Protein AF-A0AAV9BW69-F1 (afdb_monomer)

Structure (mmCIF, N/CA/C/O backbone):
data_AF-A0AAV9BW69-F1
#
_entry.id   AF-A0AAV9BW69-F1
#
loop_
_atom_site.group_PDB
_atom_site.id
_atom_site.type_symbol
_atom_site.label_atom_id
_atom_site.label_alt_id
_atom_site.label_comp_id
_atom_site.label_asym_id
_atom_site.label_entity_id
_atom_site.label_seq_id
_atom_site.pdbx_PDB_ins_code
_atom_site.Cartn_x
_atom_site.Cartn_y
_atom_site.Cartn_z
_atom_site.occupancy
_atom_site.B_iso_or_equiv
_atom_site.auth_seq_id
_atom_site.auth_comp_id
_atom_site.auth_asym_id
_atom_site.auth_atom_id
_atom_site.pdbx_PDB_model_num
ATOM 1 N N . MET A 1 1 ? -20.013 34.210 17.981 1.00 43.78 1 MET A N 1
ATOM 2 C CA . MET A 1 1 ? -20.385 32.889 17.427 1.00 43.78 1 MET A CA 1
ATOM 3 C C . MET A 1 1 ? -19.157 32.301 16.741 1.00 43.78 1 MET A C 1
ATOM 5 O O . MET A 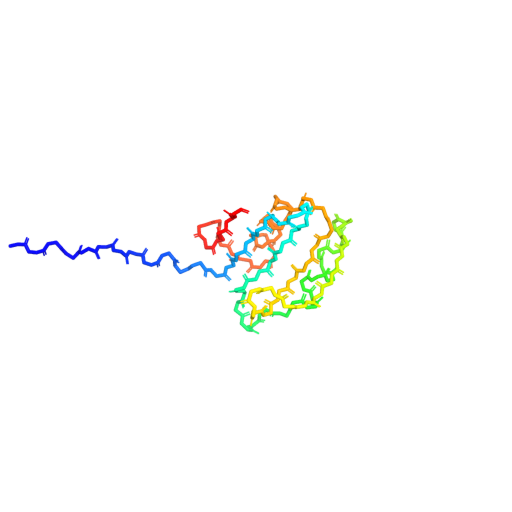1 1 ? -18.941 32.551 15.563 1.00 43.78 1 MET A O 1
ATOM 9 N N . GLY A 1 2 ? -18.285 31.631 17.497 1.00 42.91 2 GLY A N 1
ATOM 10 C CA . GLY A 1 2 ? -17.110 30.969 16.927 1.00 42.91 2 GLY A CA 1
ATOM 11 C C . GLY A 1 2 ? -17.542 29.638 16.332 1.00 42.91 2 GLY A C 1
ATOM 12 O O . GLY A 1 2 ? -18.007 28.775 17.069 1.00 42.91 2 GLY A O 1
ATOM 13 N N . ARG A 1 3 ? -17.456 29.484 15.008 1.00 52.00 3 ARG A N 1
ATOM 14 C CA . ARG A 1 3 ? -17.591 28.163 14.387 1.00 52.00 3 ARG A CA 1
ATOM 15 C C . ARG A 1 3 ? -16.375 27.351 14.835 1.00 52.00 3 ARG A C 1
ATOM 17 O O . ARG A 1 3 ? -15.264 27.854 14.658 1.00 52.00 3 ARG A O 1
ATOM 24 N N . PRO A 1 4 ? -16.535 26.144 15.396 1.00 48.56 4 PRO A N 1
ATOM 25 C CA . PRO A 1 4 ? -15.424 25.216 15.462 1.00 48.56 4 PRO A CA 1
ATOM 26 C C . PRO A 1 4 ? -14.969 25.005 14.021 1.00 48.56 4 PRO A C 1
ATOM 28 O O . PRO A 1 4 ? -15.762 24.643 13.152 1.00 48.56 4 PRO A O 1
ATOM 31 N N . THR A 1 5 ? -13.716 25.332 13.735 1.00 49.34 5 THR A N 1
ATOM 32 C CA . THR A 1 5 ? -13.056 24.857 12.530 1.00 49.34 5 THR A CA 1
ATOM 33 C C . THR A 1 5 ? -13.047 23.341 12.633 1.00 49.34 5 THR A C 1
ATOM 35 O O . THR A 1 5 ? -12.217 22.777 13.344 1.00 49.34 5 THR A O 1
ATOM 38 N N . ASP A 1 6 ? -13.997 22.700 11.954 1.00 43.25 6 ASP A N 1
ATOM 39 C CA . ASP A 1 6 ? -13.966 21.291 11.570 1.00 43.25 6 ASP A CA 1
ATOM 40 C C . ASP A 1 6 ? -12.785 21.093 10.609 1.00 43.25 6 ASP A C 1
ATOM 42 O O . ASP A 1 6 ? -12.909 20.747 9.435 1.00 43.25 6 ASP A O 1
ATOM 46 N N . THR A 1 7 ? -11.578 21.331 11.115 1.00 47.56 7 THR A N 1
ATOM 47 C CA . THR A 1 7 ? -10.380 20.681 10.625 1.00 47.56 7 THR A CA 1
ATOM 48 C C . THR A 1 7 ? -10.527 19.245 11.102 1.00 47.56 7 THR A C 1
ATOM 50 O O . THR A 1 7 ? -9.883 18.824 12.060 1.00 47.56 7 THR A O 1
ATOM 53 N N . MET A 1 8 ? -11.449 18.503 10.477 1.00 43.34 8 MET A N 1
ATOM 54 C CA . MET A 1 8 ? -11.408 17.054 10.476 1.00 43.34 8 MET A CA 1
ATOM 55 C C . MET A 1 8 ? -10.027 16.731 9.928 1.00 43.34 8 MET A C 1
ATOM 57 O O . MET A 1 8 ? -9.813 16.739 8.714 1.00 43.34 8 MET A O 1
ATOM 61 N N . ALA A 1 9 ? -9.061 16.541 10.827 1.00 47.12 9 ALA A N 1
ATOM 62 C CA . ALA A 1 9 ? -7.838 15.845 10.517 1.00 47.12 9 ALA A CA 1
ATOM 63 C C . ALA A 1 9 ? -8.330 14.548 9.893 1.00 47.12 9 ALA A C 1
ATOM 65 O O . ALA A 1 9 ? -8.894 13.703 10.586 1.00 47.12 9 ALA A O 1
ATOM 66 N N . LYS A 1 10 ? -8.277 14.458 8.562 1.00 51.22 10 LYS A N 1
ATOM 67 C CA . LYS A 1 10 ? -8.577 13.220 7.869 1.00 51.22 10 LYS A CA 1
ATOM 68 C C . LYS A 1 10 ? -7.568 12.245 8.446 1.00 51.22 10 LYS A C 1
ATOM 70 O O . LYS A 1 10 ? -6.376 12.360 8.175 1.00 51.22 10 LYS A O 1
ATOM 75 N N . VAL A 1 11 ? -8.030 11.396 9.360 1.00 54.97 11 VAL A N 1
ATOM 76 C CA . VAL A 1 11 ? -7.206 10.374 9.991 1.00 54.97 11 VAL A CA 1
ATOM 77 C C . VAL A 1 11 ? -6.990 9.335 8.906 1.00 54.97 11 VAL A C 1
ATOM 79 O O . VAL A 1 11 ? -7.730 8.360 8.794 1.00 54.97 11 VAL A O 1
ATOM 82 N N . TYR A 1 12 ? -6.050 9.622 8.014 1.00 60.91 12 TYR A N 1
ATOM 83 C CA . TYR A 1 12 ? -5.636 8.681 7.000 1.00 60.91 12 TYR A CA 1
ATOM 84 C C . TYR A 1 12 ? -4.885 7.563 7.716 1.00 60.91 12 TYR A C 1
ATOM 86 O O . TYR A 1 12 ? -3.973 7.809 8.504 1.00 60.91 12 TYR A O 1
ATOM 94 N N . LYS A 1 13 ? -5.333 6.330 7.495 1.00 78.94 13 LYS A N 1
ATOM 95 C CA . LYS A 1 13 ? -4.741 5.113 8.062 1.00 78.94 13 LYS A CA 1
ATOM 96 C C . LYS A 1 13 ? -3.705 4.495 7.132 1.00 78.94 13 LYS A C 1
ATOM 98 O O . LYS A 1 13 ? -3.014 3.571 7.540 1.00 78.94 13 LYS A O 1
ATOM 103 N N . ALA A 1 14 ? -3.649 4.949 5.884 1.00 88.75 14 ALA A N 1
ATOM 104 C CA . ALA A 1 14 ? -2.688 4.511 4.890 1.00 88.75 14 ALA A CA 1
ATOM 105 C C . ALA A 1 14 ? -2.366 5.672 3.950 1.00 88.75 14 ALA A C 1
ATOM 107 O O . ALA A 1 14 ? -3.262 6.407 3.534 1.00 88.75 14 ALA A O 1
ATOM 108 N N . HIS A 1 15 ? -1.099 5.795 3.589 1.00 91.94 15 HIS A N 1
ATOM 109 C CA . HIS A 1 15 ? -0.613 6.685 2.550 1.00 91.94 15 HIS A CA 1
ATOM 110 C C . HIS A 1 15 ? -0.040 5.828 1.428 1.00 91.94 15 HIS A C 1
ATOM 112 O O . HIS A 1 15 ? 0.744 4.914 1.687 1.00 91.94 15 HIS A O 1
ATOM 118 N N . VAL A 1 16 ? -0.452 6.112 0.200 1.00 93.62 16 VAL A N 1
ATOM 119 C CA . VAL A 1 16 ? 0.038 5.482 -1.022 1.00 93.62 16 VAL A CA 1
ATOM 120 C C . VAL A 1 16 ? 0.589 6.595 -1.901 1.00 93.62 16 VAL A C 1
ATOM 122 O O . VAL A 1 16 ? -0.159 7.477 -2.306 1.00 93.62 16 VAL A O 1
ATOM 125 N N . GLU A 1 17 ? 1.883 6.587 -2.175 1.00 93.69 17 GLU A N 1
ATOM 126 C CA . GLU A 1 17 ? 2.543 7.644 -2.943 1.00 93.69 17 GLU A CA 1
ATOM 127 C C . GLU A 1 17 ? 3.306 7.051 -4.124 1.00 93.69 17 GLU A C 1
ATOM 129 O O . GLU A 1 17 ? 3.951 6.012 -3.977 1.00 93.69 17 GLU A O 1
ATOM 134 N N . LEU A 1 18 ? 3.237 7.694 -5.288 1.00 93.44 18 LEU A N 1
ATOM 135 C CA . LEU A 1 18 ? 4.083 7.352 -6.430 1.00 93.44 18 LEU A CA 1
ATOM 136 C C . LEU A 1 18 ? 5.315 8.263 -6.452 1.00 93.44 18 LEU A C 1
ATOM 138 O O . LEU A 1 18 ? 5.214 9.446 -6.770 1.00 93.44 18 LEU A O 1
ATOM 142 N N . GLU A 1 19 ? 6.492 7.706 -6.182 1.00 92.19 19 GLU A N 1
ATOM 143 C CA . GLU A 1 19 ? 7.753 8.450 -6.182 1.00 92.19 19 GLU A CA 1
ATOM 144 C C . GLU A 1 19 ? 8.771 7.753 -7.092 1.00 92.19 19 GLU A C 1
ATOM 146 O O . GLU A 1 19 ? 9.019 6.556 -6.977 1.00 92.19 19 GLU A O 1
ATOM 151 N N . ASN A 1 20 ? 9.368 8.502 -8.024 1.00 88.69 20 ASN A N 1
ATOM 152 C CA . ASN A 1 20 ? 10.383 7.997 -8.962 1.00 88.69 20 ASN A CA 1
ATOM 153 C C . ASN A 1 20 ? 9.954 6.757 -9.775 1.00 88.69 20 ASN A C 1
ATOM 155 O O . ASN A 1 20 ? 10.790 5.953 -10.177 1.00 88.69 20 ASN A O 1
ATOM 159 N N . GLY A 1 21 ? 8.652 6.618 -10.043 1.00 90.06 21 GLY A N 1
ATOM 160 C CA . GLY A 1 21 ? 8.089 5.488 -10.785 1.00 90.06 21 GLY A CA 1
ATOM 161 C C . GLY A 1 21 ? 7.762 4.267 -9.927 1.00 90.06 21 GLY A C 1
ATOM 162 O O . GLY A 1 21 ? 7.149 3.344 -10.452 1.00 90.06 21 GLY A O 1
ATOM 163 N N . ASP A 1 22 ? 8.084 4.290 -8.634 1.00 94.06 22 ASP A N 1
ATOM 164 C CA . ASP A 1 22 ? 7.794 3.230 -7.672 1.00 94.06 22 ASP A CA 1
ATOM 165 C C . ASP A 1 22 ? 6.686 3.657 -6.704 1.00 94.06 22 ASP A C 1
ATOM 167 O O . ASP A 1 22 ? 6.549 4.829 -6.347 1.00 94.06 22 ASP A O 1
ATOM 171 N N . THR A 1 23 ? 5.876 2.700 -6.263 1.00 94.62 23 THR A N 1
ATOM 172 C CA . THR A 1 23 ? 4.754 2.957 -5.353 1.00 94.62 23 THR A CA 1
ATOM 173 C C . THR A 1 23 ? 5.152 2.660 -3.916 1.00 94.62 23 THR A C 1
ATOM 175 O O . THR A 1 23 ? 5.589 1.558 -3.596 1.00 94.62 23 THR A O 1
ATOM 178 N N . PHE A 1 24 ? 4.947 3.617 -3.022 1.00 94.44 24 PHE A N 1
ATOM 179 C CA . PHE A 1 24 ? 5.240 3.502 -1.601 1.00 94.44 24 PHE A CA 1
ATOM 180 C C . PHE A 1 24 ? 3.952 3.454 -0.794 1.00 94.44 24 PHE A C 1
ATOM 182 O O . PHE A 1 24 ? 3.076 4.293 -0.962 1.00 94.44 24 PHE A O 1
ATOM 189 N N . VAL A 1 25 ? 3.853 2.495 0.122 1.00 93.12 25 VAL A N 1
ATOM 190 C CA . VAL A 1 25 ? 2.715 2.331 1.031 1.00 93.12 25 VAL A CA 1
ATOM 191 C C . VAL A 1 25 ? 3.208 2.466 2.459 1.00 93.12 25 VAL A C 1
ATOM 193 O O . VAL A 1 25 ? 4.020 1.657 2.905 1.00 93.12 25 VAL A O 1
ATOM 196 N N . TYR A 1 26 ? 2.741 3.471 3.189 1.00 92.50 26 TYR A N 1
ATOM 197 C CA . TYR A 1 26 ? 3.215 3.766 4.540 1.00 92.50 26 TYR A CA 1
ATOM 198 C C . TYR A 1 26 ? 2.116 4.350 5.431 1.00 92.50 26 TYR A C 1
ATOM 200 O O . TYR A 1 26 ? 0.994 4.592 4.997 1.00 92.50 26 TYR A O 1
ATOM 208 N N . GLY A 1 27 ? 2.419 4.524 6.720 1.00 88.75 27 GLY A N 1
ATOM 209 C CA . GLY A 1 27 ? 1.458 5.032 7.708 1.00 88.75 27 GLY A CA 1
ATOM 210 C C . GLY A 1 27 ? 0.374 4.030 8.117 1.00 88.75 27 GLY A C 1
ATOM 211 O O . GLY A 1 27 ? -0.548 4.403 8.835 1.00 88.75 27 GLY A O 1
ATOM 212 N N . LEU A 1 28 ? 0.510 2.766 7.697 1.00 87.56 28 LEU A N 1
ATOM 213 C CA . LEU A 1 28 ? -0.337 1.666 8.146 1.00 87.56 28 LEU A CA 1
ATOM 214 C C . LEU A 1 28 ? -0.200 1.462 9.661 1.00 87.56 28 LEU A C 1
ATOM 216 O O . LEU A 1 28 ? 0.900 1.498 10.215 1.00 87.56 28 LEU A O 1
ATOM 220 N N . ASP A 1 29 ? -1.333 1.219 10.322 1.00 83.94 29 ASP A N 1
ATOM 221 C CA . ASP A 1 29 ? -1.374 0.897 11.750 1.00 83.94 29 ASP A CA 1
ATOM 222 C C . ASP A 1 29 ? -0.503 -0.332 12.071 1.00 83.94 29 ASP A C 1
ATOM 224 O O . ASP A 1 29 ? -0.438 -1.279 11.286 1.00 83.94 29 ASP A O 1
ATOM 228 N N . LYS A 1 30 ? 0.133 -0.353 13.249 1.00 80.25 30 LYS A N 1
ATOM 229 C CA . LYS A 1 30 ? 1.044 -1.432 13.677 1.00 80.25 30 LYS A CA 1
ATOM 230 C C . LYS A 1 30 ? 0.392 -2.816 13.730 1.00 80.25 30 LYS A C 1
ATOM 232 O O . LYS A 1 30 ? 1.108 -3.814 13.735 1.00 80.25 30 LYS A O 1
ATOM 237 N N . LYS A 1 31 ? -0.942 -2.901 13.771 1.00 84.50 31 LYS A N 1
ATOM 238 C CA . LYS A 1 31 ? -1.671 -4.173 13.645 1.00 84.50 31 LYS A CA 1
ATOM 239 C C . LYS A 1 31 ? -1.474 -4.841 12.279 1.00 84.50 31 LYS A C 1
ATOM 241 O O . LYS A 1 31 ? -1.668 -6.048 12.157 1.00 84.50 31 LYS A O 1
ATOM 246 N N . PHE A 1 32 ? -1.118 -4.069 11.253 1.00 85.69 32 PHE A N 1
ATOM 247 C CA . PHE A 1 32 ? -0.845 -4.575 9.918 1.00 85.69 32 PHE A 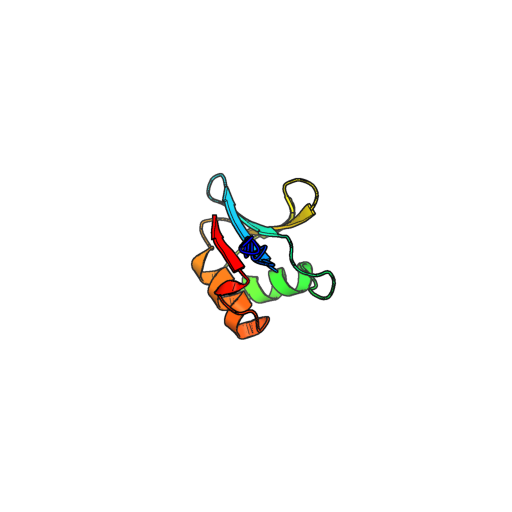CA 1
ATOM 248 C C . PHE A 1 32 ? 0.613 -5.008 9.796 1.00 85.69 32 PHE A C 1
ATOM 250 O O . PHE A 1 32 ? 1.543 -4.246 10.053 1.00 85.69 32 PHE A O 1
ATOM 257 N N . ASN A 1 33 ? 0.816 -6.245 9.352 1.00 89.25 33 ASN A N 1
ATOM 258 C CA . ASN A 1 33 ? 2.146 -6.756 9.067 1.00 89.25 33 ASN A CA 1
ATOM 259 C C . ASN A 1 33 ? 2.522 -6.430 7.615 1.00 89.25 33 ASN A C 1
ATOM 261 O O . ASN A 1 33 ? 1.965 -7.011 6.683 1.00 89.25 33 ASN A O 1
ATOM 265 N N . LEU A 1 34 ? 3.488 -5.527 7.430 1.00 89.94 34 LEU A N 1
ATOM 266 C CA . LEU A 1 34 ? 3.934 -5.080 6.106 1.00 89.94 34 LEU A CA 1
ATOM 267 C C . LEU A 1 34 ? 4.498 -6.215 5.241 1.00 89.94 34 LEU A C 1
ATOM 269 O O . LEU A 1 34 ? 4.273 -6.227 4.035 1.00 89.94 34 LEU A O 1
ATOM 273 N N . HIS A 1 35 ? 5.189 -7.190 5.840 1.00 91.00 35 HIS A N 1
ATOM 274 C CA . HIS A 1 35 ? 5.701 -8.347 5.100 1.00 91.00 35 HIS A CA 1
ATOM 275 C C . HIS A 1 35 ? 4.566 -9.233 4.595 1.00 91.00 35 HIS A C 1
ATOM 277 O O . HIS A 1 35 ? 4.630 -9.718 3.468 1.00 91.00 35 HIS A O 1
ATOM 283 N N . LYS A 1 36 ? 3.516 -9.403 5.406 1.00 90.44 36 LYS A N 1
ATOM 284 C CA . LYS A 1 36 ? 2.323 -10.147 4.998 1.00 90.44 36 LYS A CA 1
ATOM 285 C C . LYS A 1 36 ? 1.591 -9.427 3.865 1.00 90.44 36 LYS A C 1
ATOM 287 O O . LYS A 1 36 ? 1.305 -10.049 2.854 1.00 90.44 36 LYS A O 1
ATOM 292 N N . ILE A 1 37 ? 1.395 -8.113 3.988 1.00 89.69 37 ILE A N 1
ATOM 293 C CA . ILE A 1 37 ? 0.789 -7.300 2.923 1.00 89.69 37 ILE A CA 1
ATOM 294 C C . ILE A 1 37 ? 1.605 -7.398 1.634 1.00 89.69 37 ILE A C 1
ATOM 296 O O . ILE A 1 37 ? 1.032 -7.623 0.578 1.00 89.69 37 ILE A O 1
ATOM 300 N N . LEU A 1 38 ? 2.935 -7.285 1.698 1.00 90.94 38 LEU A N 1
ATOM 301 C CA . LEU A 1 38 ? 3.787 -7.451 0.519 1.00 90.94 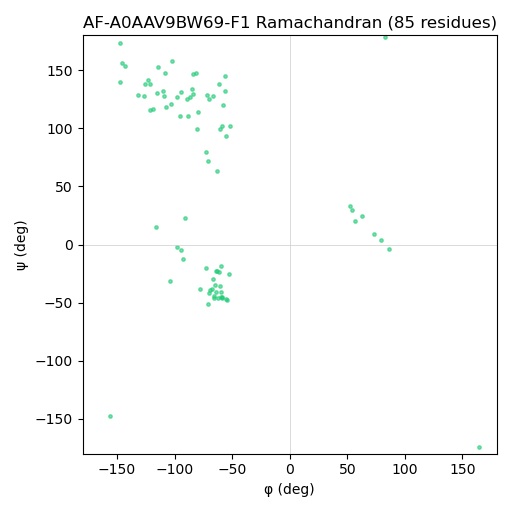38 LEU A CA 1
ATOM 302 C C . LEU A 1 38 ? 3.631 -8.847 -0.105 1.00 90.94 38 LEU A C 1
ATOM 304 O O . LEU A 1 38 ? 3.592 -8.968 -1.326 1.00 90.94 38 LEU A O 1
ATOM 308 N N . GLN A 1 39 ? 3.541 -9.899 0.712 1.00 90.75 39 GLN A N 1
ATOM 309 C CA . GLN A 1 39 ? 3.313 -11.260 0.229 1.00 90.75 39 GLN A CA 1
ATOM 310 C C . GLN A 1 39 ? 1.948 -11.404 -0.456 1.00 90.75 39 GLN A C 1
ATOM 312 O O . GLN A 1 39 ? 1.872 -12.029 -1.511 1.00 90.75 39 GLN A O 1
ATOM 317 N N . ASP A 1 40 ? 0.900 -10.791 0.095 1.00 90.38 40 ASP A N 1
ATOM 318 C CA . ASP A 1 40 ? -0.439 -10.806 -0.495 1.00 90.38 40 ASP A CA 1
ATOM 319 C C . ASP A 1 40 ? -0.494 -9.982 -1.799 1.00 90.38 40 ASP A C 1
ATOM 321 O O . ASP A 1 40 ? -1.079 -10.388 -2.802 1.00 90.38 40 ASP A O 1
ATOM 325 N N . VAL A 1 41 ? 0.199 -8.847 -1.840 1.00 87.31 41 VAL A N 1
ATOM 326 C CA . VAL A 1 41 ? 0.304 -7.983 -3.023 1.00 87.31 41 VAL A CA 1
ATOM 327 C C . VAL A 1 41 ? 1.083 -8.656 -4.162 1.00 87.31 41 VAL A C 1
ATOM 329 O O . VAL A 1 41 ? 0.778 -8.427 -5.333 1.00 87.31 41 VAL A O 1
ATOM 332 N N . ARG A 1 42 ? 2.035 -9.550 -3.858 1.00 87.44 42 ARG A N 1
ATOM 333 C CA . ARG A 1 42 ? 2.755 -10.338 -4.877 1.00 87.44 42 ARG A CA 1
ATOM 334 C C . ARG A 1 42 ? 1.841 -11.242 -5.706 1.00 87.44 42 ARG A C 1
ATOM 336 O O . ARG A 1 42 ? 2.187 -11.534 -6.850 1.00 87.44 42 ARG A O 1
ATOM 343 N N . TYR A 1 43 ? 0.666 -11.629 -5.199 1.00 84.56 43 TYR A N 1
ATOM 344 C CA . TYR A 1 43 ? -0.328 -12.357 -6.003 1.00 84.56 43 TYR A CA 1
ATOM 345 C C . TYR A 1 43 ? -0.853 -11.532 -7.187 1.00 84.56 43 TYR A C 1
ATOM 347 O O . TYR A 1 43 ? -1.266 -12.108 -8.188 1.00 84.56 43 TYR A O 1
ATOM 355 N N . TYR A 1 44 ? -0.771 -10.201 -7.119 1.00 81.19 44 TYR A N 1
ATOM 356 C CA . TYR A 1 44 ? -1.160 -9.285 -8.195 1.00 81.19 44 TYR A CA 1
ATOM 357 C C . TYR A 1 44 ? 0.003 -8.956 -9.145 1.00 81.19 44 TYR A C 1
ATOM 359 O O . TYR A 1 44 ? 0.009 -7.901 -9.776 1.00 81.19 44 TYR A O 1
ATOM 367 N N . SER A 1 45 ? 1.026 -9.817 -9.211 1.00 82.69 45 SER A N 1
ATOM 368 C CA . SER A 1 45 ? 2.245 -9.609 -10.015 1.00 82.69 45 SER A CA 1
ATOM 369 C C . SER A 1 45 ? 3.004 -8.314 -9.688 1.00 82.69 45 SER A C 1
ATOM 371 O O . SER A 1 45 ? 3.820 -7.847 -10.479 1.00 82.69 45 SER A O 1
ATOM 373 N N . CYS A 1 46 ? 2.764 -7.744 -8.508 1.00 85.00 46 CYS A N 1
ATOM 374 C CA . CYS A 1 46 ? 3.520 -6.617 -7.988 1.00 85.00 46 CYS A CA 1
ATOM 375 C C . CYS A 1 46 ? 4.791 -7.142 -7.316 1.00 85.00 46 CYS A C 1
ATOM 377 O O . CYS A 1 46 ? 4.728 -8.031 -6.464 1.00 85.00 46 CYS A O 1
ATOM 379 N N . ASN A 1 47 ? 5.945 -6.584 -7.668 1.00 89.00 47 ASN A N 1
ATOM 380 C CA . ASN A 1 47 ? 7.196 -6.875 -6.978 1.00 89.00 47 ASN A CA 1
ATOM 381 C C . ASN A 1 47 ? 7.564 -5.728 -6.035 1.00 89.00 47 ASN A C 1
ATOM 383 O O . ASN A 1 47 ? 7.071 -4.615 -6.193 1.00 89.00 47 ASN A O 1
ATOM 387 N N . GLY A 1 48 ? 8.389 -6.010 -5.029 1.00 91.81 48 GLY A N 1
ATOM 388 C CA . GLY A 1 48 ? 8.797 -4.995 -4.069 1.00 91.81 48 GLY A CA 1
ATOM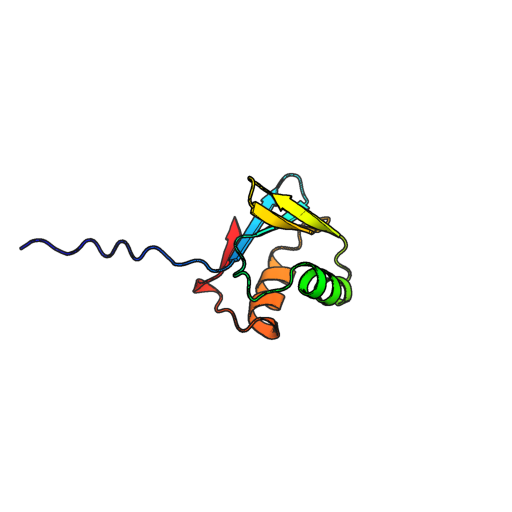 389 C C . GLY A 1 48 ? 9.421 -5.542 -2.792 1.00 91.81 48 GLY A C 1
ATOM 390 O O . GLY A 1 48 ? 9.639 -6.755 -2.634 1.00 91.81 48 GLY A O 1
ATOM 391 N N . ASN A 1 49 ? 9.679 -4.628 -1.860 1.00 94.44 49 ASN A N 1
ATOM 392 C CA . ASN A 1 49 ? 10.324 -4.879 -0.579 1.00 94.44 49 ASN A CA 1
ATOM 393 C C . ASN A 1 49 ? 9.729 -4.030 0.556 1.00 94.44 49 ASN A C 1
ATOM 395 O O . ASN A 1 49 ? 9.215 -2.932 0.354 1.00 94.44 49 ASN A O 1
ATOM 399 N N . VAL A 1 50 ? 9.832 -4.543 1.783 1.00 93.88 50 VAL A N 1
ATOM 400 C CA . VAL A 1 50 ? 9.553 -3.759 2.992 1.00 93.88 50 VAL A CA 1
ATOM 401 C C . VAL A 1 50 ? 10.818 -2.994 3.361 1.00 93.88 50 VAL A C 1
ATOM 403 O O . VAL A 1 50 ? 11.911 -3.560 3.371 1.00 93.88 50 VAL A O 1
ATOM 406 N N . GLY A 1 51 ? 10.671 -1.714 3.667 1.00 91.62 51 GLY A N 1
ATOM 407 C CA . GLY A 1 51 ? 11.758 -0.840 4.075 1.00 91.62 51 GLY A CA 1
ATOM 408 C C . GLY A 1 51 ? 11.235 0.330 4.892 1.00 91.62 51 GL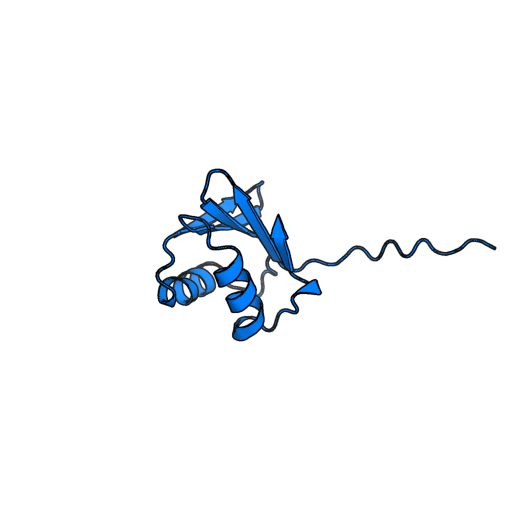Y A C 1
ATOM 409 O O . GLY A 1 51 ? 10.248 0.213 5.622 1.00 91.62 51 GLY A O 1
ATOM 410 N N . SER A 1 52 ? 11.899 1.470 4.760 1.00 90.50 52 SER A N 1
ATOM 411 C CA . SER A 1 52 ? 11.440 2.734 5.316 1.00 90.50 52 SER A CA 1
ATOM 412 C C . SER A 1 52 ? 11.306 3.777 4.214 1.00 90.50 52 SER A C 1
ATOM 414 O O . SER A 1 52 ? 12.113 3.838 3.290 1.00 90.50 52 SER A O 1
ATOM 416 N N . HIS A 1 53 ? 10.274 4.604 4.313 1.00 90.94 53 HIS A N 1
ATOM 417 C CA . HIS A 1 53 ? 10.056 5.754 3.446 1.00 90.94 53 HIS A CA 1
ATOM 418 C C . HIS A 1 53 ? 9.737 6.950 4.343 1.00 90.94 53 HIS A C 1
ATO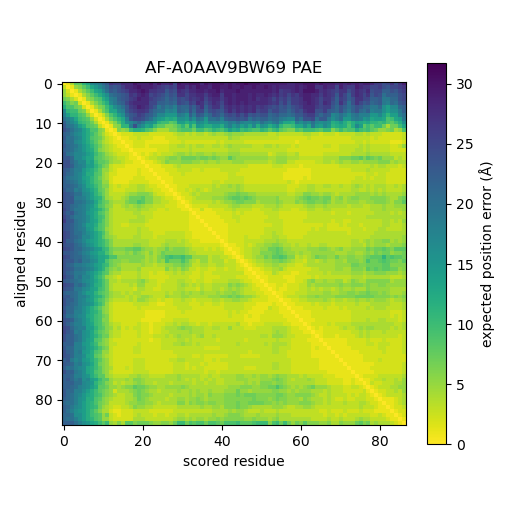M 420 O O . HIS A 1 53 ? 8.930 6.831 5.262 1.00 90.94 53 HIS A O 1
ATOM 426 N N . LYS A 1 54 ? 10.433 8.079 4.155 1.00 87.69 54 LYS A N 1
ATOM 427 C CA . LYS A 1 54 ? 10.299 9.288 5.002 1.00 87.69 54 LYS A CA 1
ATOM 428 C C . LYS A 1 54 ? 10.443 9.018 6.514 1.00 87.69 54 LYS A C 1
ATOM 430 O O . LYS A 1 54 ? 9.805 9.661 7.341 1.00 87.69 54 LYS A O 1
ATOM 435 N N . GLY A 1 55 ? 11.286 8.049 6.883 1.00 86.69 55 GLY A N 1
ATOM 436 C CA . GLY A 1 55 ? 11.555 7.691 8.281 1.00 86.69 55 GLY A CA 1
ATOM 437 C C . GLY A 1 55 ? 10.496 6.807 8.949 1.00 86.69 55 GLY A C 1
ATOM 438 O O . GLY A 1 55 ? 10.642 6.494 10.129 1.00 86.69 55 GLY A O 1
ATOM 439 N N . VAL A 1 56 ? 9.467 6.360 8.221 1.00 89.88 56 VAL A N 1
ATOM 440 C CA . VAL A 1 56 ? 8.461 5.410 8.721 1.00 89.88 56 VAL A CA 1
ATOM 441 C C . VAL A 1 56 ? 8.526 4.078 7.970 1.00 89.88 56 VAL A C 1
ATOM 443 O O . VAL A 1 56 ? 8.953 4.053 6.815 1.00 89.88 56 VAL A O 1
ATOM 446 N N . PRO A 1 57 ? 8.116 2.958 8.593 1.00 91.50 57 PRO A N 1
ATOM 447 C CA . PRO A 1 57 ? 8.005 1.673 7.911 1.00 91.50 57 PRO A CA 1
ATOM 448 C C . PRO A 1 57 ? 7.086 1.762 6.690 1.00 91.50 57 PRO A C 1
ATOM 450 O O . PRO A 1 57 ? 5.975 2.294 6.779 1.00 91.50 57 PRO A O 1
ATOM 453 N N . ALA A 1 58 ? 7.555 1.237 5.562 1.00 93.88 58 ALA A N 1
ATOM 454 C CA . ALA A 1 58 ? 6.878 1.342 4.281 1.00 93.88 58 ALA A CA 1
ATOM 455 C C . ALA A 1 58 ? 7.075 0.088 3.427 1.00 93.88 58 ALA A C 1
ATOM 457 O O . ALA A 1 58 ? 8.061 -0.635 3.568 1.00 93.88 58 ALA A O 1
ATOM 458 N N . ILE A 1 59 ? 6.149 -0.145 2.506 1.00 94.25 59 ILE A N 1
ATOM 459 C CA . ILE A 1 59 ? 6.288 -1.124 1.429 1.00 94.25 59 ILE A CA 1
ATOM 460 C C . ILE A 1 59 ? 6.605 -0.340 0.167 1.00 94.25 59 ILE A C 1
ATOM 462 O O . ILE A 1 59 ? 5.819 0.514 -0.230 1.00 94.25 59 ILE A O 1
ATOM 466 N N . LYS A 1 60 ? 7.745 -0.625 -0.451 1.00 94.88 60 LYS A N 1
ATOM 467 C CA . LYS A 1 60 ? 8.078 -0.142 -1.785 1.00 94.88 60 LYS A CA 1
ATOM 468 C C . LYS A 1 60 ? 7.671 -1.213 -2.790 1.00 94.88 60 LYS A C 1
ATOM 470 O O . LYS A 1 60 ? 8.019 -2.379 -2.612 1.00 94.88 60 LYS A O 1
ATOM 475 N N . LEU A 1 61 ? 6.962 -0.815 -3.834 1.00 94.75 61 LEU A N 1
ATOM 476 C CA . LEU A 1 61 ? 6.556 -1.657 -4.948 1.00 94.75 61 LEU A CA 1
ATOM 477 C C . LEU A 1 61 ? 7.108 -1.085 -6.243 1.00 94.75 61 LEU A C 1
ATOM 479 O O . LEU A 1 61 ? 7.060 0.125 -6.457 1.00 94.75 61 LEU A O 1
ATOM 483 N N . ASP A 1 62 ? 7.603 -1.969 -7.097 1.00 93.25 62 ASP A N 1
ATOM 484 C CA . ASP A 1 62 ? 8.173 -1.595 -8.381 1.00 93.25 62 ASP A CA 1
ATOM 485 C C . ASP A 1 62 ? 7.047 -1.162 -9.337 1.00 93.25 62 ASP A C 1
ATOM 487 O O . ASP A 1 62 ? 6.061 -1.886 -9.545 1.00 93.25 62 ASP A O 1
ATOM 491 N N . GLY A 1 63 ? 7.196 0.016 -9.943 1.00 92.19 63 GLY A N 1
ATOM 492 C CA . GLY A 1 63 ? 6.215 0.556 -10.885 1.00 92.19 63 GLY A CA 1
ATOM 493 C C . GLY A 1 63 ? 5.021 1.276 -10.238 1.00 92.19 63 GLY A C 1
ATOM 494 O O . GLY A 1 63 ? 4.861 1.358 -9.017 1.00 92.19 63 GLY A O 1
ATOM 495 N N . ASN A 1 64 ? 4.131 1.791 -11.094 1.00 93.19 64 ASN A N 1
ATOM 496 C CA . ASN A 1 64 ? 2.889 2.433 -10.666 1.00 93.19 64 ASN A CA 1
ATOM 497 C C . ASN A 1 64 ? 1.807 1.390 -10.346 1.00 93.19 64 ASN A C 1
ATOM 499 O O . ASN A 1 64 ? 1.128 0.885 -11.239 1.00 93.19 64 ASN A O 1
ATOM 503 N N . GLN A 1 65 ? 1.641 1.106 -9.056 1.00 92.50 65 GLN A N 1
ATOM 504 C CA . GLN A 1 65 ? 0.698 0.141 -8.491 1.00 92.50 65 GLN A CA 1
ATOM 505 C C . GLN A 1 65 ? -0.355 0.809 -7.598 1.00 92.50 65 GLN A C 1
ATOM 507 O O . GLN A 1 65 ? -1.049 0.129 -6.840 1.00 92.50 65 GLN A O 1
ATOM 512 N N . VAL A 1 66 ? -0.500 2.138 -7.672 1.00 92.06 66 VAL A N 1
ATOM 513 C CA . VAL A 1 66 ? -1.370 2.912 -6.769 1.00 92.06 66 VAL A CA 1
ATOM 514 C C . VAL A 1 66 ? -2.803 2.375 -6.783 1.00 92.06 66 VAL A C 1
ATOM 516 O O . VAL A 1 66 ? -3.374 2.117 -5.726 1.00 92.06 66 VAL A O 1
ATOM 519 N N . GLN A 1 67 ? -3.379 2.137 -7.966 1.00 91.06 67 GLN A N 1
ATOM 520 C CA . GLN A 1 67 ? -4.754 1.633 -8.077 1.00 91.06 67 GLN A CA 1
ATOM 521 C C . GLN A 1 67 ? -4.909 0.219 -7.505 1.00 91.06 67 GLN A C 1
ATOM 523 O O . GLN A 1 67 ? -5.854 -0.037 -6.759 1.00 91.06 67 GLN A O 1
ATOM 528 N N . THR A 1 68 ? -3.971 -0.680 -7.817 1.00 91.12 68 THR A N 1
ATOM 529 C CA . THR A 1 68 ? -3.954 -2.062 -7.320 1.00 91.12 68 THR A CA 1
ATOM 530 C C . THR A 1 68 ? -3.915 -2.089 -5.796 1.00 91.12 68 THR A C 1
ATOM 532 O O . THR A 1 68 ? -4.695 -2.798 -5.163 1.00 91.12 68 THR A O 1
ATOM 535 N N . ILE A 1 69 ? -3.060 -1.260 -5.195 1.00 91.31 69 ILE A N 1
ATOM 536 C CA . ILE A 1 69 ? -2.899 -1.188 -3.743 1.00 91.31 69 ILE A CA 1
ATOM 537 C C . ILE A 1 69 ? -4.098 -0.570 -3.055 1.00 91.31 69 ILE A C 1
ATOM 539 O O . ILE A 1 69 ? -4.523 -1.074 -2.018 1.00 91.31 69 ILE A O 1
ATOM 543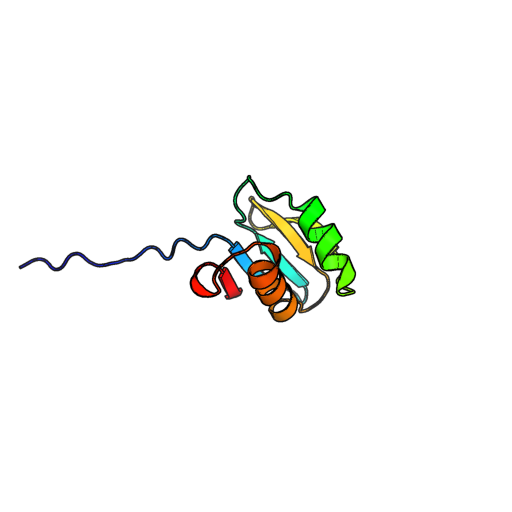 N N . VAL A 1 70 ? -4.668 0.494 -3.614 1.00 92.00 70 VAL A N 1
ATOM 544 C CA . VAL A 1 70 ? -5.877 1.095 -3.048 1.00 92.00 70 VAL A CA 1
ATOM 545 C C . VAL A 1 70 ? -7.005 0.065 -3.015 1.00 92.00 70 VAL A C 1
ATOM 547 O O . VAL A 1 70 ? -7.649 -0.080 -1.979 1.00 92.00 70 VAL A O 1
ATOM 550 N N . SER A 1 71 ? -7.213 -0.688 -4.098 1.00 91.38 71 SER A N 1
ATOM 551 C CA . SER A 1 71 ? -8.205 -1.770 -4.126 1.00 91.38 71 SER A CA 1
ATOM 552 C C . SER A 1 71 ? -7.866 -2.865 -3.114 1.00 91.38 71 SER A C 1
ATOM 554 O O . SER A 1 71 ? -8.711 -3.221 -2.301 1.00 91.38 71 SER A O 1
ATOM 556 N N . PHE A 1 72 ? -6.608 -3.313 -3.055 1.00 91.12 72 PHE A N 1
ATOM 557 C CA . PHE A 1 72 ? -6.168 -4.312 -2.079 1.00 91.12 72 PHE A CA 1
ATOM 558 C C . PHE A 1 72 ? -6.459 -3.893 -0.630 1.00 91.12 72 PHE A C 1
ATOM 560 O O . PHE A 1 72 ? -6.994 -4.684 0.147 1.00 91.12 72 PHE A O 1
ATOM 567 N N . LEU A 1 73 ? -6.135 -2.654 -0.256 1.00 89.69 73 LEU A N 1
ATOM 568 C CA . LEU A 1 73 ? -6.370 -2.138 1.094 1.00 89.69 73 LEU A CA 1
ATOM 569 C C . LEU A 1 73 ? -7.866 -2.057 1.422 1.00 89.69 73 LEU A C 1
ATOM 571 O O . 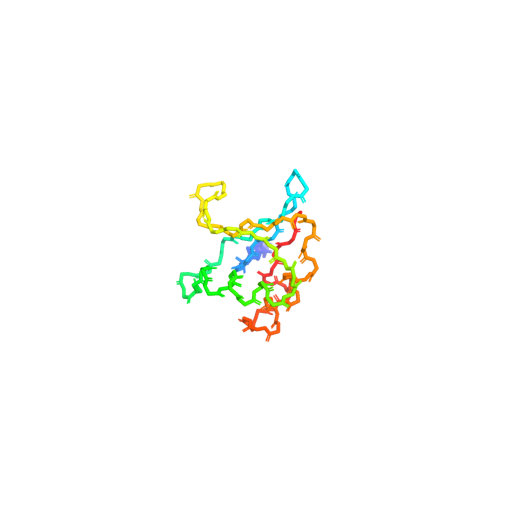LEU A 1 73 ? -8.264 -2.303 2.563 1.00 89.69 73 LEU A O 1
ATOM 575 N N . VAL A 1 74 ? -8.700 -1.744 0.432 1.00 90.19 74 VAL A N 1
ATOM 576 C CA . VAL A 1 74 ? -10.153 -1.711 0.612 1.00 90.19 74 VAL A CA 1
ATOM 577 C C . VAL A 1 74 ? -10.717 -3.119 0.779 1.00 90.19 74 VAL A C 1
ATOM 579 O O . VAL A 1 74 ? -11.403 -3.387 1.765 1.00 90.19 74 VAL A O 1
ATOM 582 N N . ASP A 1 75 ? -10.376 -4.028 -0.130 1.00 89.31 75 ASP A N 1
ATOM 583 C CA . ASP A 1 75 ? -10.981 -5.360 -0.206 1.00 89.31 75 ASP A CA 1
ATOM 584 C C . ASP A 1 75 ? -10.425 -6.332 0.848 1.00 89.31 75 ASP A C 1
ATOM 586 O O . ASP A 1 75 ? -11.175 -7.116 1.426 1.00 89.31 75 ASP A O 1
ATOM 590 N N . ASN A 1 76 ? -9.120 -6.276 1.140 1.00 87.19 76 ASN A N 1
ATOM 591 C CA . ASN A 1 76 ? -8.443 -7.250 2.011 1.00 87.19 76 ASN A CA 1
ATOM 592 C C . ASN A 1 76 ? -8.140 -6.704 3.409 1.00 87.19 76 ASN A C 1
ATOM 594 O O . ASN A 1 76 ? -8.120 -7.461 4.379 1.00 87.19 76 ASN A O 1
ATOM 598 N N . CYS A 1 77 ? -7.894 -5.397 3.537 1.00 83.50 77 CYS A N 1
ATOM 599 C CA . CYS A 1 77 ? -7.591 -4.772 4.831 1.00 83.50 77 CYS A CA 1
ATOM 600 C C . CYS A 1 77 ? -8.815 -4.103 5.479 1.00 83.50 77 CYS A C 1
ATOM 602 O O . CYS A 1 77 ? -8.700 -3.583 6.593 1.00 83.50 77 CYS A O 1
ATOM 604 N N . GLY A 1 78 ? -9.976 -4.122 4.808 1.00 84.69 78 GLY A N 1
ATOM 605 C CA . GLY A 1 78 ? -11.226 -3.537 5.298 1.00 84.69 78 GLY A CA 1
ATOM 606 C C . GLY A 1 78 ? -11.153 -2.021 5.488 1.00 84.69 78 GLY A C 1
ATOM 607 O O . GLY A 1 78 ? -11.868 -1.473 6.328 1.00 84.69 78 GLY A O 1
ATOM 608 N N . MET A 1 79 ? -10.251 -1.345 4.771 1.00 86.31 79 MET A N 1
ATOM 609 C CA . MET A 1 79 ? -10.127 0.110 4.820 1.00 86.31 79 MET A CA 1
ATOM 610 C C . MET A 1 79 ? -11.161 0.770 3.913 1.00 86.31 79 MET A C 1
ATOM 612 O O . MET A 1 79 ? -11.499 0.275 2.843 1.00 86.31 79 MET A O 1
ATOM 616 N N . SER A 1 80 ? -11.645 1.945 4.291 1.00 86.38 80 SER A N 1
ATOM 617 C CA . SER A 1 80 ? -12.452 2.760 3.383 1.00 86.38 80 SER A CA 1
ATOM 618 C C . SER A 1 80 ? -11.550 3.597 2.479 1.00 86.38 80 SER A C 1
ATOM 620 O O . SER A 1 80 ? -10.546 4.137 2.934 1.00 86.38 80 SER A O 1
ATOM 622 N N . LYS A 1 81 ? -11.959 3.852 1.226 1.00 83.38 81 LYS A N 1
ATOM 623 C CA . LYS A 1 81 ? -11.234 4.773 0.315 1.00 83.38 81 LYS A CA 1
ATOM 624 C C . LYS A 1 81 ? -10.980 6.165 0.913 1.00 83.38 81 LYS A C 1
ATOM 626 O O . LYS A 1 81 ? -10.043 6.838 0.519 1.00 83.38 81 LYS A O 1
ATOM 631 N N . ARG A 1 82 ? -11.813 6.605 1.864 1.00 84.06 82 ARG A N 1
ATOM 632 C CA . ARG A 1 82 ? -11.660 7.888 2.577 1.00 84.06 82 ARG A CA 1
ATOM 633 C C . ARG A 1 82 ? -10.513 7.892 3.595 1.00 84.06 82 ARG A C 1
ATOM 635 O O . ARG A 1 82 ? -10.073 8.964 3.991 1.00 84.06 82 ARG A O 1
ATOM 642 N N . GLU A 1 83 ? -10.068 6.715 4.024 1.00 85.50 83 GLU A N 1
ATOM 643 C CA . GLU A 1 83 ? -8.988 6.511 4.996 1.00 85.50 83 GLU A CA 1
ATOM 644 C C . GLU A 1 83 ? -7.629 6.294 4.313 1.00 85.50 83 GLU A C 1
ATOM 646 O O . GLU A 1 83 ? -6.616 6.200 5.002 1.00 85.50 83 GLU A O 1
ATOM 651 N N . ILE A 1 84 ? -7.603 6.227 2.978 1.00 89.06 84 ILE A N 1
ATOM 652 C CA . ILE A 1 84 ? -6.397 6.039 2.171 1.00 89.06 84 ILE A CA 1
ATOM 653 C C . ILE A 1 84 ? -6.078 7.370 1.488 1.00 89.06 84 ILE A C 1
ATOM 655 O O . ILE A 1 84 ? -6.878 7.880 0.704 1.00 89.06 84 ILE A O 1
ATOM 659 N N . GLU A 1 85 ? -4.919 7.947 1.791 1.00 90.12 85 GLU A N 1
ATOM 660 C CA . GLU A 1 85 ? -4.400 9.104 1.065 1.00 90.12 85 GLU A CA 1
ATOM 661 C C . GLU A 1 85 ? -3.556 8.618 -0.113 1.00 90.12 85 GLU A C 1
ATOM 663 O O . GLU A 1 85 ? -2.616 7.854 0.081 1.00 90.12 85 GLU A O 1
ATOM 668 N N . THR A 1 86 ? -3.874 9.068 -1.325 1.00 88.81 86 THR A N 1
ATOM 669 C CA . THR A 1 86 ? -3.070 8.805 -2.525 1.00 88.81 86 THR A CA 1
ATOM 670 C C . THR A 1 86 ? -2.386 10.091 -2.982 1.00 88.81 86 THR A C 1
ATOM 672 O O . THR A 1 86 ? -3.090 11.093 -3.152 1.00 88.81 86 THR A O 1
ATOM 675 N N . LYS A 1 87 ? -1.066 10.074 -3.184 1.00 80.44 87 LYS A N 1
ATOM 676 C CA . LYS A 1 87 ? -0.267 11.214 -3.662 1.00 80.44 87 LYS A CA 1
ATOM 677 C C . LYS A 1 87 ? 0.531 10.882 -4.916 1.00 80.44 87 LYS A C 1
ATOM 679 O O . LYS A 1 87 ? 1.028 9.739 -5.023 1.00 80.44 87 LYS A O 1
#

Radius of gyration: 14.22 Å; Cα contacts (8 Å, |Δi|>4): 131; chains: 1; bounding box: 32×45×28 Å

pLDDT: mean 83.81, std 14.6, range [42.91, 94.88]

Nearest PDB structures (foldseek):
  1zvp-assembly1_A  TM=6.550E-01  e=9.650E-02  Vibrio cholerae
  1zvp-assembly2_B  TM=6.611E-01  e=1.098E-01  Vibrio cholerae
  7rjf-assembly2_B  TM=5.022E-01  e=4.834E-01  synthetic construct
  1gxu-assembly1_A  TM=6.700E-01  e=4.920E+00  Escherichia coli
  2vs7-assembly2_D  TM=3.616E-01  e=9.822E-01  Desulfurococcus mucosus

InterPro domains:
  IPR036877 SUI1 domain superfamily [SSF55159] (23-84)

Secondary structure (DSSP, 8-state):
------------SEEEEEETTEEEEE---TTS-HHHHHHHHGGGT--EEEEEETTEEEEEESS--HHHHHHHHHHTT---GGGEEE-

Sequence (87 aa):
MGRPTDTMAKVYKAHVELENGDTFVYGLDKKFNLHKILQDVRYYSCNGNVGSHKGVPAIKLDGNQVQTIVSFLVDNCGMSKREIETK

Organism: Acorus gramineus (NCBI:txid55184)

Foldseek 3Di:
DDDPPPPVVLQQQWEWEQDPQKIKIFNHDPVDDLVVLQVVLVVVVWDWDWDDDPRTTITITHGPCRVVVLVCCVPPVVDDNSNYHYD

Mean predicted aligned error: 7.09 Å

Solvent-accessible surface area (backbone atoms only — not comparable to full-atom values): 5154 Å² total; per-residue (Å²): 138,84,74,79,79,82,72,69,71,75,72,51,46,32,36,38,35,68,54,99,58,26,21,35,40,29,65,58,54,86,90,58,55,64,68,57,52,52,58,60,46,38,76,73,76,44,49,71,49,73,51,68,54,100,91,39,65,20,38,42,28,65,38,87,43,61,69,62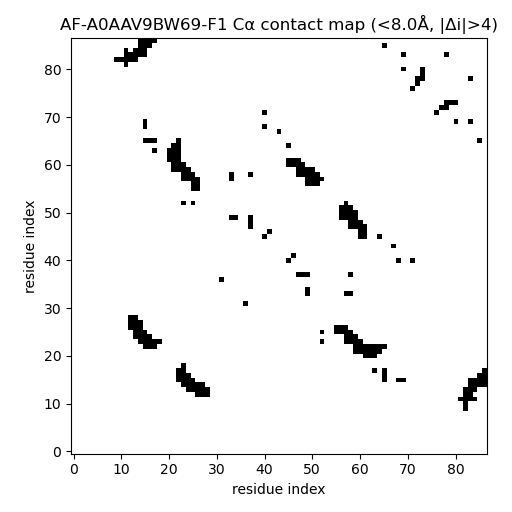,48,54,49,44,38,34,75,76,67,71,42,54,75,87,28,45,44,77,88